Protein AF-A0A7W4E3Y1-F1 (afdb_monomer_lite)

pLDDT: mean 78.69, std 15.59, range [36.66, 94.44]

Foldseek 3Di:
DDDDDLLRVLLVLLVPALAAQLLNVLVNVVSVVDDPLLSVLCSVLVVLVSLVSVVLLVVQQVVLVVQLVDDFDAAFDDDDQPSNQHGDPDDDDPVRRVSSRRSCRRSVVVSVVSSVVSSVVCVVCSVVSSVPDPVNSQVSCCVRPVDGDPDDPVVVVVVVPPDD

Structure (mmCIF, N/CA/C/O backbone):
data_AF-A0A7W4E3Y1-F1
#
_entry.id   AF-A0A7W4E3Y1-F1
#
loop_
_atom_site.group_PDB
_atom_site.id
_atom_site.type_symbol
_atom_site.label_atom_id
_atom_site.label_alt_id
_atom_site.label_comp_id
_atom_site.label_asym_id
_atom_site.label_entity_id
_atom_site.label_seq_id
_atom_site.pdbx_PDB_ins_code
_atom_site.Cartn_x
_atom_site.Cartn_y
_atom_site.Cartn_z
_atom_site.occupancy
_atom_site.B_iso_or_equiv
_atom_site.auth_seq_id
_atom_site.auth_comp_id
_atom_site.auth_asym_id
_atom_site.auth_atom_id
_atom_site.pdbx_PDB_model_num
ATOM 1 N N . MET A 1 1 ? 29.487 -7.860 2.833 1.00 48.69 1 MET A N 1
ATOM 2 C CA . MET A 1 1 ? 28.129 -7.309 2.638 1.00 48.69 1 MET A CA 1
ATOM 3 C C . MET A 1 1 ? 27.572 -7.860 1.338 1.00 48.69 1 MET A C 1
ATOM 5 O O . MET A 1 1 ? 28.138 -7.595 0.284 1.00 48.69 1 MET A O 1
ATOM 9 N N . THR A 1 2 ? 26.535 -8.688 1.411 1.00 60.12 2 THR A N 1
ATOM 10 C CA . THR A 1 2 ? 25.815 -9.214 0.245 1.00 60.12 2 THR A CA 1
ATOM 11 C C . THR A 1 2 ? 25.103 -8.057 -0.458 1.00 60.12 2 THR A C 1
ATOM 13 O O . THR A 1 2 ? 24.447 -7.250 0.195 1.00 60.12 2 THR A O 1
ATOM 16 N N . LYS A 1 3 ? 25.263 -7.924 -1.780 1.00 76.50 3 LYS A N 1
ATOM 17 C CA . LYS A 1 3 ? 24.513 -6.923 -2.550 1.00 76.50 3 LYS A CA 1
ATOM 18 C C . LYS A 1 3 ? 23.051 -7.358 -2.613 1.00 76.50 3 LYS A C 1
ATOM 20 O O . LYS A 1 3 ? 22.775 -8.418 -3.163 1.00 76.50 3 LYS A O 1
ATOM 25 N N . LEU A 1 4 ? 22.148 -6.526 -2.098 1.00 81.75 4 LEU A N 1
ATOM 26 C CA . LEU A 1 4 ? 20.709 -6.731 -2.251 1.00 81.75 4 LEU A CA 1
ATOM 27 C C . LEU A 1 4 ? 20.328 -6.739 -3.740 1.00 81.75 4 LEU A C 1
ATOM 29 O O . LEU A 1 4 ? 20.876 -5.983 -4.551 1.00 81.75 4 LEU A O 1
ATOM 33 N N . THR A 1 5 ? 19.373 -7.580 -4.106 1.00 89.62 5 THR A N 1
ATOM 34 C CA . THR A 1 5 ? 18.689 -7.563 -5.398 1.00 89.62 5 THR A CA 1
ATOM 35 C C . THR A 1 5 ? 17.803 -6.317 -5.525 1.00 89.62 5 THR A C 1
ATOM 37 O O . THR A 1 5 ? 17.523 -5.619 -4.550 1.00 8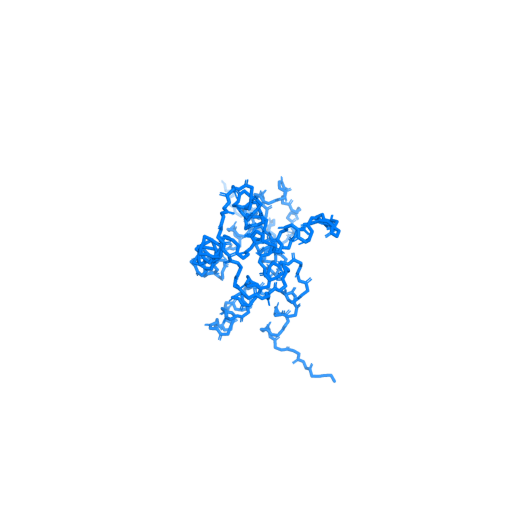9.62 5 THR A O 1
ATOM 40 N N . VAL A 1 6 ? 17.351 -6.012 -6.748 1.00 91.00 6 VAL A N 1
ATOM 41 C CA . VAL A 1 6 ? 16.405 -4.904 -6.996 1.00 91.00 6 VAL A CA 1
ATOM 42 C C . VAL A 1 6 ? 15.121 -5.101 -6.180 1.00 91.00 6 VAL A C 1
ATOM 44 O O . VAL A 1 6 ? 14.656 -4.170 -5.531 1.00 91.00 6 VAL A O 1
ATOM 47 N N . GLY A 1 7 ? 14.582 -6.325 -6.170 1.00 91.25 7 GLY A N 1
ATOM 48 C CA . GLY A 1 7 ? 13.375 -6.660 -5.414 1.00 91.25 7 GLY A CA 1
ATOM 49 C C . GLY A 1 7 ? 13.549 -6.470 -3.907 1.00 91.25 7 GLY A C 1
ATOM 50 O O . GLY A 1 7 ? 12.671 -5.897 -3.273 1.00 91.25 7 GL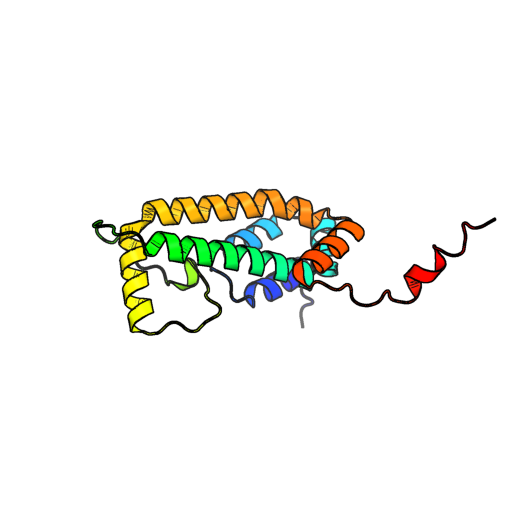Y A O 1
ATOM 51 N N . GLU A 1 8 ? 14.692 -6.872 -3.346 1.00 92.12 8 GLU A N 1
ATOM 52 C CA . GLU A 1 8 ? 14.975 -6.714 -1.912 1.00 92.12 8 GLU A CA 1
ATOM 53 C C . GLU A 1 8 ? 15.074 -5.243 -1.488 1.00 92.12 8 GLU A C 1
ATOM 55 O O . GLU A 1 8 ? 14.524 -4.881 -0.453 1.00 92.12 8 GLU A O 1
ATOM 60 N N . ARG A 1 9 ? 15.687 -4.370 -2.301 1.00 93.12 9 ARG A N 1
ATOM 61 C CA . ARG A 1 9 ? 15.739 -2.923 -2.005 1.00 93.12 9 ARG A CA 1
ATOM 62 C C . ARG A 1 9 ? 14.357 -2.267 -2.012 1.00 93.12 9 ARG A C 1
ATOM 64 O O . ARG A 1 9 ? 14.053 -1.425 -1.165 1.00 93.12 9 ARG A O 1
ATOM 71 N N . ILE A 1 10 ? 13.512 -2.651 -2.971 1.00 94.38 10 ILE A N 1
ATOM 72 C CA . ILE A 1 10 ? 12.125 -2.172 -3.036 1.00 94.38 10 ILE A CA 1
ATOM 73 C C . ILE A 1 10 ? 11.348 -2.690 -1.820 1.00 94.38 10 ILE A C 1
ATOM 75 O O . ILE A 1 10 ? 10.657 -1.916 -1.160 1.00 94.38 10 ILE A O 1
ATOM 79 N N . ALA A 1 11 ? 11.491 -3.978 -1.494 1.00 94.31 11 ALA A N 1
ATOM 80 C CA . ALA A 1 11 ? 10.822 -4.601 -0.359 1.00 94.31 11 ALA A CA 1
ATOM 81 C C . ALA A 1 11 ? 11.213 -3.950 0.975 1.00 94.31 11 ALA A C 1
ATOM 83 O O . ALA A 1 11 ? 10.335 -3.682 1.791 1.00 94.31 11 ALA A O 1
ATOM 84 N N . GLU A 1 12 ? 12.494 -3.632 1.182 1.00 94.12 12 GLU A N 1
ATOM 85 C CA . GLU A 1 12 ? 12.977 -2.904 2.363 1.00 94.12 12 GLU A CA 1
ATOM 86 C C . GLU A 1 12 ? 12.300 -1.533 2.486 1.00 94.12 12 GLU A C 1
ATOM 88 O O . GLU A 1 12 ? 11.788 -1.170 3.545 1.00 94.12 12 GLU A O 1
ATOM 93 N N . SER A 1 13 ? 12.204 -0.801 1.376 1.00 94.00 13 SER A N 1
ATOM 94 C CA . SER A 1 13 ? 11.559 0.515 1.353 1.00 94.00 13 SER A CA 1
ATOM 95 C C . SER A 1 13 ? 10.068 0.435 1.686 1.00 94.00 13 SER A C 1
ATOM 97 O O . SER A 1 13 ? 9.579 1.253 2.457 1.00 94.00 13 SER A O 1
ATOM 99 N N . ILE A 1 14 ? 9.361 -0.579 1.175 1.00 94.25 14 ILE A N 1
ATOM 100 C CA . ILE A 1 14 ? 7.946 -0.841 1.496 1.00 94.25 14 ILE A CA 1
ATOM 101 C C . ILE A 1 14 ? 7.773 -1.283 2.953 1.00 94.25 14 ILE A C 1
ATOM 103 O O . ILE A 1 14 ? 6.798 -0.907 3.602 1.00 94.25 14 ILE A O 1
ATOM 107 N N . SER A 1 15 ? 8.719 -2.064 3.476 1.00 92.06 15 SER A N 1
ATOM 108 C CA . SER A 1 15 ? 8.707 -2.556 4.861 1.00 92.06 15 SER A CA 1
ATOM 109 C C . SER A 1 15 ? 8.791 -1.410 5.872 1.00 92.06 15 SER A C 1
ATOM 111 O O . SER A 1 15 ? 8.203 -1.482 6.948 1.00 92.06 15 SER A O 1
ATOM 113 N N . ASN A 1 16 ? 9.464 -0.325 5.485 1.00 92.31 16 ASN A N 1
ATOM 114 C CA . ASN A 1 16 ? 9.618 0.887 6.284 1.00 92.31 16 ASN A CA 1
ATOM 115 C C . ASN A 1 16 ? 8.445 1.879 6.151 1.00 92.31 16 ASN A C 1
ATOM 117 O O . ASN A 1 16 ? 8.443 2.907 6.830 1.00 92.31 16 ASN A O 1
ATOM 121 N N . LEU A 1 17 ? 7.453 1.613 5.292 1.00 92.62 17 LEU A N 1
ATOM 122 C CA . LEU A 1 17 ? 6.273 2.471 5.172 1.00 92.62 17 LEU A CA 1
ATOM 123 C C . LEU A 1 17 ? 5.308 2.254 6.341 1.00 92.62 17 LEU A C 1
ATOM 125 O O . LEU A 1 17 ? 4.988 1.124 6.705 1.00 92.62 17 LEU A O 1
ATOM 129 N N . ASN A 1 18 ? 4.763 3.350 6.870 1.00 91.25 18 ASN A N 1
ATOM 130 C CA . ASN A 1 18 ? 3.674 3.312 7.845 1.00 91.25 18 ASN A CA 1
ATOM 131 C C . ASN A 1 18 ? 2.321 3.113 7.136 1.00 91.25 18 ASN A C 1
ATOM 133 O O . ASN A 1 18 ? 1.528 4.046 7.019 1.00 91.25 18 ASN A O 1
ATOM 137 N N . ILE A 1 19 ? 2.088 1.906 6.617 1.00 93.56 19 ILE A N 1
ATOM 138 C CA . ILE A 1 19 ? 0.843 1.504 5.943 1.00 93.56 19 ILE A CA 1
ATOM 139 C C . ILE A 1 19 ? 0.225 0.275 6.617 1.00 93.56 19 ILE A C 1
ATOM 141 O O . ILE A 1 19 ? 0.896 -0.438 7.360 1.00 93.56 19 ILE A O 1
ATOM 145 N N . ALA A 1 20 ? -1.061 0.021 6.361 1.00 92.62 20 ALA A N 1
ATOM 146 C CA . ALA A 1 20 ? -1.758 -1.151 6.885 1.00 92.62 20 ALA A CA 1
ATOM 147 C C . ALA A 1 20 ? -1.028 -2.458 6.523 1.00 92.62 20 ALA A C 1
ATOM 149 O O . ALA A 1 20 ? -0.662 -2.671 5.364 1.00 92.62 20 ALA A O 1
ATOM 150 N N . GLY A 1 21 ? -0.875 -3.357 7.499 1.00 91.19 21 GLY A N 1
ATOM 151 C CA . GLY A 1 21 ? -0.131 -4.609 7.322 1.00 91.19 21 GLY A CA 1
ATOM 152 C C . GLY A 1 21 ? -0.630 -5.457 6.149 1.00 91.19 21 GLY A C 1
ATOM 153 O O . GLY A 1 21 ? 0.177 -5.957 5.372 1.00 91.19 21 GLY A O 1
ATOM 154 N N . TYR A 1 22 ? -1.948 -5.545 5.934 1.00 90.94 22 TYR A N 1
ATOM 155 C CA . TYR A 1 22 ? -2.484 -6.303 4.797 1.00 90.94 22 TYR A CA 1
ATOM 156 C C . TYR A 1 22 ? -2.079 -5.713 3.436 1.00 90.94 22 TYR A C 1
ATOM 158 O O . TYR A 1 22 ? -1.942 -6.456 2.465 1.00 90.94 22 TYR A O 1
ATOM 166 N N . LEU A 1 23 ? -1.938 -4.385 3.347 1.00 93.31 23 LEU A N 1
ATOM 167 C CA . LEU A 1 23 ? -1.563 -3.688 2.117 1.00 93.31 23 LEU A CA 1
ATOM 168 C C . LEU A 1 23 ? -0.072 -3.884 1.843 1.00 93.31 23 LEU A C 1
ATOM 170 O O . LEU A 1 23 ? 0.329 -4.095 0.698 1.00 93.31 23 LEU A O 1
ATOM 174 N N . GLN A 1 24 ? 0.738 -3.871 2.903 1.00 94.44 24 GLN A N 1
ATOM 175 C CA . GLN A 1 24 ? 2.155 -4.200 2.838 1.00 94.44 24 GLN A CA 1
ATOM 176 C C . GLN A 1 24 ? 2.366 -5.644 2.361 1.00 94.44 24 GLN A C 1
ATOM 178 O O . GLN A 1 24 ? 3.095 -5.861 1.395 1.00 94.44 24 GLN A O 1
ATOM 183 N N . GLU A 1 25 ? 1.679 -6.613 2.975 1.00 93.06 25 GLU A N 1
ATOM 184 C CA . GLU A 1 25 ? 1.712 -8.027 2.577 1.00 93.06 25 GLU A CA 1
ATOM 185 C C . GLU A 1 25 ? 1.360 -8.212 1.098 1.00 93.06 25 GLU A C 1
ATOM 187 O O . GLU A 1 25 ? 2.105 -8.866 0.366 1.00 93.06 25 GLU A O 1
ATOM 192 N N . GLU A 1 26 ? 0.259 -7.605 0.645 1.00 93.88 26 GLU A N 1
ATOM 193 C CA . GLU A 1 26 ? -0.198 -7.715 -0.742 1.00 93.88 26 GLU A CA 1
ATOM 194 C C . GLU A 1 26 ? 0.804 -7.086 -1.718 1.00 93.88 26 GLU A C 1
ATOM 196 O O . GLU A 1 26 ? 1.140 -7.670 -2.747 1.00 93.88 26 GLU A O 1
ATOM 201 N N . THR A 1 27 ? 1.356 -5.918 -1.377 1.00 93.88 27 THR A N 1
ATOM 202 C CA . THR A 1 27 ? 2.358 -5.249 -2.215 1.00 93.88 27 THR A CA 1
ATOM 203 C C . THR A 1 27 ? 3.612 -6.111 -2.357 1.00 93.88 27 THR A C 1
ATOM 205 O O . THR A 1 27 ? 4.102 -6.322 -3.467 1.00 93.88 27 THR A O 1
ATOM 208 N N . LEU A 1 28 ? 4.119 -6.656 -1.247 1.00 94.19 28 LEU A N 1
ATOM 209 C CA . LEU A 1 28 ? 5.286 -7.539 -1.249 1.00 94.19 28 LEU A CA 1
ATOM 210 C C . LEU A 1 28 ? 5.014 -8.851 -1.997 1.00 94.19 28 LEU A C 1
ATOM 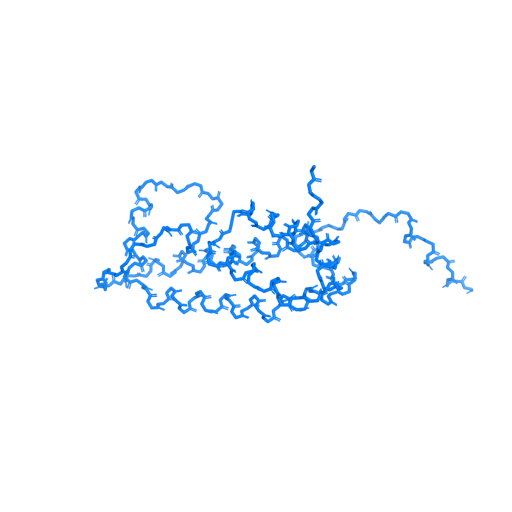212 O O . LEU A 1 28 ? 5.911 -9.374 -2.660 1.00 94.19 28 LEU A O 1
ATOM 216 N N . ALA A 1 29 ? 3.790 -9.379 -1.921 1.00 92.56 29 ALA A N 1
ATOM 217 C CA . ALA A 1 29 ? 3.376 -10.539 -2.699 1.00 92.56 29 ALA A CA 1
ATOM 218 C C . ALA A 1 29 ? 3.395 -10.237 -4.206 1.00 92.56 29 ALA A C 1
ATOM 220 O O . ALA A 1 29 ? 3.979 -11.013 -4.962 1.00 92.56 29 ALA A O 1
ATOM 221 N N . CYS A 1 30 ? 2.861 -9.089 -4.636 1.00 90.50 30 CYS A N 1
ATOM 222 C CA . CYS A 1 30 ? 2.881 -8.653 -6.036 1.00 90.50 30 CYS A CA 1
ATOM 223 C C . CYS A 1 30 ? 4.303 -8.565 -6.610 1.00 90.50 30 CYS A C 1
ATOM 225 O O . CYS A 1 30 ? 4.545 -9.035 -7.723 1.00 90.50 30 CYS A O 1
ATOM 227 N N . LEU A 1 31 ? 5.268 -8.034 -5.845 1.00 90.81 31 LEU A N 1
ATOM 228 C CA . LEU A 1 31 ? 6.657 -7.899 -6.306 1.00 90.81 31 LEU A CA 1
ATOM 229 C C . LEU A 1 31 ? 7.288 -9.229 -6.736 1.00 90.81 31 LEU A C 1
ATOM 231 O O . LEU A 1 31 ? 8.113 -9.238 -7.650 1.00 90.81 31 LEU A O 1
ATOM 235 N N . LYS A 1 32 ? 6.893 -10.349 -6.116 1.00 90.44 32 LYS A N 1
ATOM 236 C CA . LYS A 1 32 ? 7.414 -11.687 -6.448 1.00 90.44 32 LYS A CA 1
ATOM 237 C C . LYS A 1 32 ? 7.051 -12.129 -7.867 1.00 90.44 32 LYS A C 1
ATOM 239 O O . LYS A 1 32 ? 7.752 -12.959 -8.436 1.00 90.44 32 LYS A O 1
ATOM 244 N N . TYR A 1 33 ? 5.983 -11.572 -8.434 1.00 89.19 33 TYR A N 1
ATOM 245 C CA . TYR A 1 33 ? 5.490 -11.912 -9.769 1.00 89.19 33 TYR A CA 1
ATOM 246 C C . TYR A 1 33 ? 5.958 -10.934 -10.852 1.00 89.19 33 TYR A C 1
ATOM 248 O O . TYR A 1 33 ? 5.666 -11.124 -12.034 1.00 89.19 33 TYR A O 1
ATOM 256 N N . PHE A 1 34 ? 6.687 -9.879 -10.486 1.00 89.69 34 PHE A N 1
ATOM 257 C CA . PHE A 1 34 ? 7.169 -8.901 -11.450 1.00 89.69 34 PHE A CA 1
ATOM 258 C C . PHE A 1 34 ? 8.466 -9.330 -12.121 1.00 89.69 34 PHE A C 1
ATOM 260 O O . PHE A 1 34 ? 9.407 -9.830 -11.509 1.00 89.69 34 PHE A O 1
ATOM 267 N N . THR A 1 35 ? 8.526 -9.068 -13.423 1.00 91.94 35 THR A N 1
ATOM 268 C CA . THR A 1 35 ? 9.736 -9.249 -14.214 1.00 91.94 35 THR A CA 1
ATOM 269 C C . THR A 1 35 ? 10.783 -8.203 -13.829 1.00 91.94 35 THR A C 1
ATOM 271 O O . THR A 1 35 ? 10.463 -7.102 -13.371 1.00 91.94 35 THR A O 1
ATOM 274 N N . LEU A 1 36 ? 12.060 -8.508 -14.069 1.00 91.00 36 LEU A N 1
ATOM 275 C CA . LEU A 1 36 ? 13.158 -7.587 -13.767 1.00 91.00 36 LEU A CA 1
ATOM 276 C C . LEU A 1 36 ? 12.985 -6.176 -14.380 1.00 91.00 36 LEU A C 1
ATOM 278 O O . LEU A 1 36 ? 13.292 -5.208 -13.684 1.00 91.00 36 LEU A O 1
ATOM 282 N N . PRO A 1 37 ? 12.490 -5.996 -15.625 1.00 90.12 37 PRO A N 1
ATOM 283 C CA . PRO A 1 37 ? 12.205 -4.665 -16.165 1.00 90.12 37 PRO A CA 1
ATOM 284 C C . PRO A 1 37 ? 11.181 -3.871 -15.343 1.00 90.12 37 PRO A C 1
ATOM 286 O O . PRO A 1 37 ? 11.418 -2.696 -15.068 1.00 90.12 37 PRO A O 1
ATOM 289 N N . LYS A 1 38 ? 10.089 -4.512 -14.898 1.00 91.12 38 LYS A N 1
ATOM 290 C CA . LYS A 1 38 ? 9.071 -3.876 -14.045 1.00 91.12 38 LYS A CA 1
ATOM 291 C C . LYS A 1 38 ? 9.667 -3.461 -12.703 1.00 91.12 38 LYS A C 1
ATOM 293 O O . LYS A 1 38 ? 9.522 -2.312 -12.298 1.00 91.12 38 LYS A O 1
ATOM 298 N N . LEU A 1 39 ? 10.433 -4.355 -12.072 1.00 92.31 39 LEU A N 1
ATOM 299 C CA . LEU A 1 39 ? 11.136 -4.059 -10.821 1.00 92.31 39 LEU A CA 1
ATOM 300 C C . LEU A 1 39 ? 12.115 -2.886 -10.976 1.00 92.31 39 LEU A C 1
ATOM 302 O O . LEU A 1 39 ? 12.132 -1.991 -10.140 1.00 92.31 39 LEU A O 1
ATOM 306 N N . LYS A 1 40 ? 12.885 -2.824 -12.069 1.00 90.81 40 LYS A N 1
ATOM 307 C CA . LYS A 1 40 ? 13.780 -1.685 -12.341 1.00 90.81 40 LYS A CA 1
ATOM 308 C C . LYS A 1 40 ? 13.023 -0.373 -12.549 1.00 90.81 40 LYS A C 1
ATOM 310 O O . LYS A 1 40 ? 13.533 0.681 -12.172 1.00 90.81 40 LYS A O 1
ATOM 315 N N . ASN A 1 41 ? 11.833 -0.411 -13.151 1.00 88.50 41 ASN A N 1
ATOM 316 C CA . ASN A 1 41 ? 11.021 0.794 -13.306 1.00 88.50 41 ASN A CA 1
ATOM 317 C C . ASN A 1 41 ? 10.460 1.275 -11.960 1.00 88.50 41 ASN A C 1
ATOM 319 O O . ASN A 1 41 ? 10.488 2.476 -11.695 1.00 88.50 41 ASN A O 1
ATOM 323 N N . ILE A 1 42 ? 10.027 0.353 -11.092 1.00 91.25 42 ILE A N 1
ATOM 324 C CA . ILE A 1 42 ? 9.644 0.683 -9.712 1.00 91.25 42 ILE A CA 1
ATOM 325 C C . ILE A 1 42 ? 10.834 1.291 -8.975 1.00 91.25 42 ILE A C 1
ATOM 327 O O . ILE A 1 42 ? 10.704 2.375 -8.427 1.00 91.25 42 ILE A O 1
ATOM 331 N N . GLU A 1 43 ? 12.003 0.650 -9.005 1.00 92.44 43 GLU A N 1
ATOM 332 C CA . GLU A 1 43 ? 13.206 1.150 -8.331 1.00 92.44 43 GLU A CA 1
ATOM 333 C C . GLU A 1 43 ? 13.580 2.568 -8.785 1.00 92.44 43 GLU A C 1
ATOM 335 O O . GLU A 1 43 ? 13.881 3.432 -7.963 1.00 92.44 43 GLU A O 1
ATOM 340 N N . LYS A 1 44 ? 13.502 2.845 -10.091 1.00 90.50 44 LYS A N 1
ATOM 341 C CA . LYS A 1 44 ? 13.760 4.181 -10.642 1.00 90.50 44 LYS A CA 1
ATOM 342 C C . LYS A 1 44 ? 12.764 5.235 -10.141 1.00 90.50 44 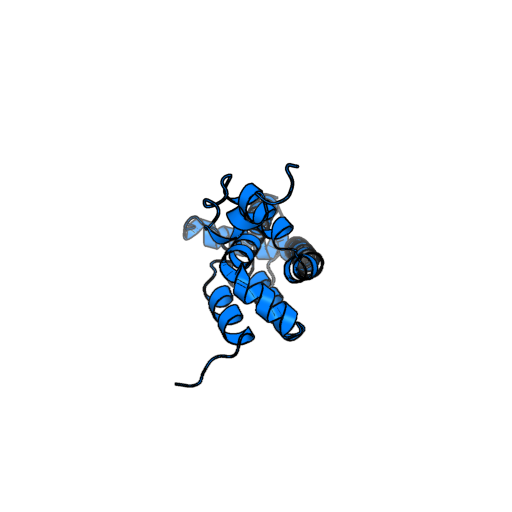LYS A C 1
ATOM 344 O O . LYS A 1 44 ? 13.120 6.407 -10.048 1.00 90.50 44 LYS A O 1
ATOM 349 N N . ASN A 1 45 ? 11.530 4.830 -9.846 1.00 89.56 45 ASN A N 1
ATOM 350 C CA . ASN A 1 45 ? 10.436 5.705 -9.425 1.00 89.56 45 ASN A CA 1
ATOM 351 C C . ASN A 1 45 ? 9.972 5.392 -7.993 1.00 89.56 45 ASN A C 1
ATOM 353 O O . ASN A 1 45 ? 8.804 5.597 -7.663 1.00 89.56 45 ASN A O 1
ATOM 357 N N . LEU A 1 46 ? 10.881 4.905 -7.144 1.00 90.69 46 LEU A N 1
ATOM 358 C CA . LEU A 1 46 ? 10.551 4.311 -5.849 1.00 90.69 46 LEU A CA 1
ATOM 359 C C . LEU A 1 46 ? 9.796 5.271 -4.929 1.00 90.69 46 LEU A C 1
ATOM 361 O O . LEU A 1 46 ? 8.800 4.883 -4.335 1.00 90.69 46 LEU A O 1
ATOM 365 N N . THR A 1 47 ? 10.213 6.537 -4.867 1.00 89.62 47 THR A N 1
ATOM 366 C CA . THR A 1 47 ? 9.516 7.574 -4.092 1.00 89.62 47 THR A CA 1
ATOM 367 C C . THR A 1 47 ? 8.054 7.705 -4.515 1.00 89.62 47 THR A C 1
ATOM 369 O O . THR A 1 47 ? 7.164 7.645 -3.677 1.00 89.62 47 THR A O 1
ATOM 372 N N . CYS A 1 48 ? 7.802 7.791 -5.823 1.00 87.69 48 CYS A N 1
ATOM 373 C CA . CYS A 1 48 ? 6.455 7.904 -6.380 1.00 87.69 48 CYS A CA 1
ATOM 374 C C . CYS A 1 48 ? 5.626 6.638 -6.113 1.00 87.69 48 CYS A C 1
ATOM 376 O O . CYS A 1 48 ? 4.429 6.723 -5.852 1.00 87.69 48 CYS A O 1
ATOM 378 N N . PHE A 1 49 ? 6.263 5.464 -6.140 1.00 91.12 49 PHE A N 1
ATOM 379 C CA . PHE A 1 49 ? 5.600 4.208 -5.806 1.00 91.12 49 PHE A CA 1
ATOM 380 C C . PHE A 1 49 ? 5.189 4.166 -4.329 1.00 91.12 49 PHE A C 1
ATOM 382 O O . PHE A 1 49 ? 4.049 3.837 -4.013 1.00 91.12 49 PHE A O 1
ATOM 389 N N . CYS A 1 50 ? 6.089 4.561 -3.427 1.00 92.06 50 CYS A N 1
ATOM 390 C CA . CYS A 1 50 ? 5.806 4.667 -2.000 1.00 92.06 50 CYS A CA 1
ATOM 391 C C . CYS A 1 50 ? 4.683 5.673 -1.708 1.00 92.06 50 CYS A C 1
ATOM 393 O O . CYS A 1 50 ? 3.791 5.369 -0.922 1.00 92.06 50 CYS A O 1
ATOM 395 N N . GLU A 1 51 ? 4.683 6.837 -2.360 1.00 89.50 51 GLU A N 1
ATOM 396 C CA . GLU A 1 51 ? 3.618 7.844 -2.234 1.00 89.50 51 GLU A CA 1
ATOM 397 C C . GLU A 1 51 ? 2.259 7.307 -2.678 1.00 89.50 51 GLU A C 1
ATOM 399 O O . GLU A 1 51 ? 1.255 7.515 -1.999 1.00 89.50 51 GLU A O 1
ATOM 404 N N . TYR A 1 52 ? 2.229 6.556 -3.777 1.00 89.56 52 TYR A N 1
ATOM 405 C CA . TYR A 1 52 ? 1.022 5.882 -4.236 1.00 89.56 52 TYR A CA 1
ATOM 406 C C . TYR A 1 52 ? 0.502 4.856 -3.207 1.00 89.56 52 TYR A C 1
ATOM 408 O O . TYR A 1 52 ? -0.698 4.815 -2.928 1.00 89.56 52 TYR A O 1
ATOM 416 N N . LEU A 1 53 ? 1.381 4.070 -2.575 1.00 92.31 53 LEU A N 1
ATOM 417 C CA . LEU A 1 53 ? 0.978 3.136 -1.512 1.00 92.31 53 LEU A CA 1
ATOM 418 C C . LEU A 1 53 ? 0.458 3.864 -0.263 1.00 92.31 53 LEU A C 1
ATOM 420 O O . LEU A 1 53 ? -0.519 3.425 0.346 1.00 92.31 53 LEU A O 1
ATOM 424 N N . VAL A 1 54 ? 1.077 4.988 0.106 1.00 91.81 54 VAL A N 1
ATOM 425 C CA . VAL A 1 54 ? 0.610 5.843 1.208 1.00 91.81 54 VAL A CA 1
ATOM 426 C C . VAL A 1 54 ? -0.765 6.432 0.890 1.00 91.81 54 VAL A C 1
ATOM 428 O O . VAL A 1 54 ? -1.649 6.400 1.745 1.00 91.81 54 VAL A O 1
ATOM 431 N N . PHE A 1 55 ? -0.992 6.875 -0.349 1.00 89.38 55 PHE A N 1
ATOM 432 C CA . PHE A 1 55 ? -2.300 7.337 -0.812 1.00 89.38 55 PHE A CA 1
ATOM 433 C C . PHE A 1 55 ? -3.373 6.249 -0.680 1.00 89.38 55 PHE A C 1
ATOM 435 O O . PHE A 1 55 ? -4.440 6.499 -0.114 1.00 89.38 55 PHE A O 1
ATOM 442 N N . LEU A 1 56 ? -3.088 5.019 -1.125 1.00 91.00 56 LEU A N 1
ATOM 443 C CA . LEU A 1 56 ? -4.005 3.893 -0.931 1.00 91.00 56 LEU A CA 1
ATOM 444 C C . LEU A 1 56 ? -4.284 3.634 0.555 1.00 91.00 56 LEU A C 1
ATOM 446 O O . LEU A 1 56 ? -5.433 3.408 0.937 1.00 91.00 56 LEU A O 1
ATOM 450 N N . ASN A 1 57 ? -3.258 3.695 1.406 1.00 92.62 57 ASN A N 1
ATOM 451 C CA . ASN A 1 57 ? -3.429 3.538 2.848 1.00 92.62 57 ASN A CA 1
ATOM 452 C C . ASN A 1 57 ? -4.307 4.640 3.456 1.00 92.62 57 ASN A C 1
ATOM 454 O O . ASN A 1 57 ? -5.112 4.351 4.344 1.00 92.62 57 ASN A O 1
ATOM 458 N N . GLN A 1 58 ? -4.185 5.881 2.985 1.00 90.12 58 GLN A N 1
ATOM 459 C CA . GLN A 1 58 ? -5.023 6.984 3.438 1.00 90.12 58 GLN A CA 1
ATOM 460 C C . GLN A 1 58 ? -6.493 6.737 3.079 1.00 90.12 58 GLN A C 1
ATOM 462 O O . GLN A 1 58 ? -7.349 6.787 3.961 1.00 90.12 58 GLN A O 1
ATOM 467 N N . GLN A 1 59 ? -6.777 6.354 1.830 1.00 88.50 59 GLN A N 1
ATOM 468 C CA . GLN A 1 59 ? -8.132 5.995 1.393 1.00 88.50 59 GLN A CA 1
ATOM 469 C C . GLN A 1 59 ? -8.700 4.820 2.204 1.00 88.50 59 GLN A C 1
ATOM 471 O O . GLN A 1 59 ? -9.843 4.862 2.665 1.00 88.50 59 GLN A O 1
ATOM 476 N N . ASN A 1 60 ? -7.889 3.785 2.446 1.00 89.81 60 ASN A N 1
ATOM 477 C CA . ASN A 1 60 ? -8.260 2.677 3.324 1.00 89.81 60 ASN A CA 1
ATOM 478 C C . ASN A 1 60 ? -8.584 3.160 4.743 1.00 89.81 60 ASN A C 1
ATOM 480 O O . ASN A 1 60 ? -9.605 2.773 5.301 1.00 89.81 60 ASN A O 1
ATOM 484 N N . THR A 1 61 ? -7.734 4.007 5.320 1.00 87.31 61 THR A N 1
ATOM 485 C CA . THR A 1 61 ? -7.895 4.515 6.686 1.00 87.31 61 THR A CA 1
ATOM 486 C C . THR A 1 61 ? -9.167 5.346 6.821 1.00 87.31 61 THR A C 1
ATOM 488 O O . THR A 1 61 ? -9.924 5.153 7.768 1.00 87.31 61 THR A O 1
ATOM 491 N N . GLU A 1 62 ? -9.461 6.221 5.862 1.00 89.12 62 GLU A N 1
ATOM 492 C CA . GLU A 1 62 ? -10.697 7.009 5.852 1.00 89.12 62 GLU A CA 1
ATOM 493 C C . GLU A 1 62 ? -11.941 6.118 5.758 1.00 89.12 62 GLU A C 1
ATOM 495 O O . GLU A 1 62 ? -12.907 6.311 6.499 1.00 89.12 62 GLU A O 1
ATOM 500 N N . ASN A 1 63 ? -11.916 5.105 4.890 1.00 87.38 63 ASN A N 1
ATOM 501 C CA . ASN A 1 63 ? -13.021 4.158 4.752 1.00 87.38 63 ASN A CA 1
ATOM 502 C C . ASN A 1 63 ? -13.175 3.256 5.981 1.00 87.38 63 ASN A C 1
ATOM 504 O O . ASN A 1 63 ? -14.299 2.966 6.389 1.00 87.38 63 ASN A O 1
ATOM 508 N N . PHE A 1 64 ? -12.066 2.862 6.607 1.00 87.62 64 PHE A N 1
ATOM 509 C CA . PHE A 1 64 ? -12.058 2.126 7.866 1.00 87.62 64 PHE A CA 1
ATOM 510 C C . PHE A 1 64 ? -12.725 2.938 8.977 1.00 87.62 64 PHE A C 1
ATOM 512 O O . PHE A 1 64 ? -13.630 2.435 9.638 1.00 87.62 64 PHE A O 1
ATOM 519 N N . LEU A 1 65 ? -12.332 4.205 9.147 1.00 85.88 65 LEU A N 1
ATOM 520 C CA . LEU A 1 65 ? -12.906 5.093 10.160 1.00 85.88 65 LEU A CA 1
ATOM 521 C C . LEU A 1 65 ? -14.415 5.303 9.945 1.00 85.88 65 LEU A C 1
ATOM 523 O O . LEU A 1 65 ? -15.188 5.181 10.892 1.00 85.88 65 LEU A O 1
ATOM 527 N N . LYS A 1 66 ? -14.855 5.494 8.696 1.00 86.31 66 LYS A N 1
ATOM 528 C CA . LYS A 1 66 ? -16.288 5.569 8.352 1.00 86.31 66 LYS A CA 1
ATOM 529 C C . LYS A 1 66 ? -17.035 4.264 8.633 1.00 86.31 66 LYS A C 1
ATOM 531 O O . LYS A 1 66 ? -18.203 4.287 9.014 1.00 86.31 66 LYS A O 1
ATOM 536 N N . LEU A 1 67 ? -16.392 3.117 8.408 1.00 82.38 67 LEU A N 1
ATOM 537 C CA . LEU A 1 67 ? -17.005 1.811 8.635 1.00 82.38 67 LEU A CA 1
ATOM 538 C C . LEU A 1 67 ? -17.241 1.569 10.126 1.00 82.38 67 LEU A C 1
ATOM 540 O O . LEU A 1 67 ? -18.328 1.156 10.516 1.00 82.38 67 LEU A O 1
ATOM 544 N N . ILE A 1 68 ? -16.240 1.854 10.957 1.00 78.69 68 ILE A N 1
ATOM 545 C CA . ILE A 1 68 ? -16.324 1.634 12.403 1.00 78.69 68 ILE A CA 1
ATOM 546 C C . ILE A 1 68 ? -17.205 2.680 13.103 1.00 78.69 68 ILE A C 1
ATOM 548 O O . ILE A 1 68 ? -17.640 2.456 14.225 1.00 78.69 68 ILE A O 1
ATOM 552 N N . GLU A 1 69 ? -17.494 3.828 12.491 1.00 77.81 69 GLU A N 1
ATOM 553 C CA . GLU A 1 69 ? -18.495 4.777 13.005 1.00 77.81 69 GLU A CA 1
ATOM 554 C C . GLU A 1 69 ? -19.926 4.218 12.977 1.00 77.81 69 GLU A C 1
ATOM 556 O O . GLU A 1 69 ? -20.785 4.725 13.695 1.00 77.81 69 GLU A O 1
ATOM 561 N N . ARG A 1 70 ? -20.184 3.146 12.218 1.00 68.50 70 ARG A N 1
ATOM 562 C CA . ARG A 1 70 ? -21.492 2.485 12.171 1.00 68.50 70 ARG A CA 1
ATOM 563 C C . ARG A 1 70 ? -21.708 1.607 13.402 1.00 68.50 70 ARG A C 1
ATOM 565 O O . ARG A 1 70 ? -20.854 0.790 13.746 1.00 68.50 70 ARG A O 1
ATOM 572 N N . ASP A 1 71 ? -22.878 1.732 14.023 1.00 58.03 71 ASP A N 1
ATOM 573 C CA . ASP A 1 71 ? -23.294 0.841 15.106 1.00 58.03 71 ASP A CA 1
ATOM 574 C C . ASP A 1 71 ? -23.488 -0.589 14.579 1.00 58.03 71 ASP A C 1
ATOM 576 O O . ASP A 1 71 ? -24.304 -0.840 13.691 1.00 58.03 71 ASP A O 1
ATOM 580 N N . SER A 1 72 ? -22.760 -1.546 15.155 1.00 60.00 72 SER A N 1
ATOM 581 C CA . SER A 1 72 ? -22.974 -2.982 14.948 1.00 60.00 72 SER A CA 1
ATOM 582 C C . SER A 1 72 ? -22.990 -3.716 16.277 1.00 60.00 72 SER A C 1
ATOM 584 O O . SER A 1 72 ? -22.165 -3.458 17.142 1.00 60.00 72 SER A O 1
ATOM 586 N N . LYS A 1 73 ? -23.911 -4.669 16.427 1.00 57.25 73 LYS A N 1
ATOM 587 C CA . LYS A 1 73 ? -24.087 -5.470 17.652 1.00 57.25 73 LYS A CA 1
ATOM 588 C C . LYS A 1 73 ? -23.570 -6.908 17.507 1.00 57.25 73 LYS A C 1
ATOM 590 O O . LYS A 1 73 ? -24.155 -7.822 18.082 1.00 57.25 73 LYS A O 1
ATOM 595 N N . LEU A 1 74 ? -22.543 -7.142 16.690 1.00 54.69 74 LEU A N 1
ATOM 596 C CA . LEU A 1 74 ? -22.084 -8.503 16.391 1.00 54.69 74 LEU A CA 1
ATOM 597 C C . LEU A 1 74 ? -20.916 -8.927 17.294 1.00 54.69 74 LEU A C 1
ATOM 599 O O . LEU A 1 74 ? -20.009 -8.138 17.528 1.00 54.69 74 LEU A O 1
ATOM 603 N N . PRO A 1 75 ? -20.905 -10.164 17.810 1.00 45.91 75 PRO A N 1
ATOM 604 C CA . PRO A 1 75 ? -19.854 -10.619 18.706 1.00 45.91 75 PRO A CA 1
ATOM 605 C C . PRO A 1 75 ? -18.517 -10.830 17.980 1.00 45.91 75 PRO A C 1
ATOM 607 O O . PRO A 1 75 ? -18.448 -11.272 16.835 1.00 45.91 75 PRO A O 1
ATOM 610 N N . TYR A 1 76 ? -17.448 -10.518 18.707 1.00 49.47 76 TYR A N 1
ATOM 611 C CA . TYR A 1 76 ? -16.053 -10.524 18.278 1.00 49.47 76 TYR A CA 1
ATOM 612 C C . TYR A 1 76 ? -15.544 -11.904 17.833 1.00 49.47 76 TYR A C 1
ATOM 614 O O . TYR A 1 76 ? -15.728 -12.895 18.540 1.00 49.47 76 TYR A O 1
ATOM 622 N N . SER A 1 77 ? -14.785 -11.954 16.732 1.00 49.09 77 SER A N 1
ATOM 623 C CA . SER A 1 77 ? -13.938 -13.107 16.414 1.00 49.09 77 SER A CA 1
ATOM 624 C C . SER A 1 77 ? -12.529 -12.664 15.983 1.00 49.09 77 SER A C 1
ATOM 626 O O . SER A 1 77 ? -12.353 -11.953 15.001 1.00 49.09 77 SER A O 1
ATOM 628 N N . HIS A 1 78 ? -11.538 -13.137 16.743 1.00 50.50 78 HIS A N 1
ATOM 629 C CA . HIS A 1 78 ? -10.081 -13.088 16.535 1.00 50.50 78 HIS A CA 1
ATOM 630 C C . HIS A 1 78 ? -9.307 -11.769 16.791 1.00 50.50 78 HIS A C 1
ATOM 632 O O . HIS A 1 78 ? -9.592 -10.732 16.190 1.00 50.50 78 HIS A O 1
ATOM 638 N N . PRO A 1 79 ? -8.222 -11.823 17.598 1.00 53.59 79 PRO A N 1
ATOM 639 C CA . PRO A 1 79 ? -7.299 -10.711 17.789 1.00 53.59 79 PRO A CA 1
ATOM 640 C C . PRO A 1 79 ? -6.285 -10.653 16.656 1.00 53.59 79 PRO A C 1
ATOM 642 O O . PRO A 1 79 ? -5.312 -11.401 16.626 1.00 53.59 79 PRO A O 1
ATOM 645 N N . ARG A 1 80 ? -6.492 -9.719 15.730 1.00 61.69 80 ARG A N 1
ATOM 646 C CA . ARG A 1 80 ? -5.397 -9.158 14.931 1.00 61.69 80 ARG A CA 1
ATOM 647 C C . ARG A 1 80 ? -5.052 -7.776 15.474 1.00 61.69 80 ARG A C 1
ATOM 649 O O . ARG A 1 80 ? -5.928 -7.072 15.979 1.00 61.69 80 ARG A O 1
ATOM 656 N N . ASP A 1 81 ? -3.781 -7.396 15.383 1.00 73.69 81 ASP A N 1
ATOM 657 C CA . ASP A 1 81 ? -3.350 -6.045 15.744 1.00 73.69 81 ASP A CA 1
ATOM 658 C C . ASP A 1 81 ? -4.024 -5.018 14.819 1.00 73.69 81 ASP A C 1
ATOM 660 O O . ASP A 1 81 ? -4.182 -5.255 13.623 1.00 73.69 81 ASP A O 1
ATOM 664 N N . LEU A 1 82 ? -4.418 -3.864 15.359 1.00 80.50 82 LEU A N 1
ATOM 665 C CA . LEU A 1 82 ? -5.072 -2.796 14.592 1.00 80.50 82 LEU A CA 1
ATOM 666 C C . LEU A 1 82 ? -4.210 -2.298 13.434 1.00 80.50 82 LEU A C 1
ATOM 668 O O . LEU A 1 82 ? -4.754 -1.961 12.384 1.00 80.50 82 LEU A O 1
ATOM 672 N N . ALA A 1 83 ? -2.887 -2.318 13.620 1.00 84.56 83 ALA A N 1
ATOM 673 C CA . ALA A 1 83 ? -1.906 -1.971 12.595 1.00 84.56 83 ALA A CA 1
ATOM 674 C C . ALA A 1 83 ? -2.034 -2.841 11.332 1.00 84.56 83 ALA A C 1
ATOM 676 O O . ALA A 1 83 ? -1.643 -2.429 10.241 1.00 84.56 83 ALA A O 1
ATOM 677 N N . TYR A 1 84 ? -2.630 -4.032 11.451 1.00 86.19 84 TYR A N 1
ATOM 678 C CA . TYR A 1 84 ? -2.921 -4.869 10.298 1.00 86.19 84 TYR A CA 1
ATOM 679 C C . TYR A 1 84 ? -3.971 -4.244 9.376 1.00 86.19 84 TYR A C 1
ATOM 681 O O . TYR A 1 84 ? -3.851 -4.369 8.162 1.00 86.19 84 TYR A O 1
ATOM 689 N N . PHE A 1 85 ? -4.983 -3.579 9.939 1.00 84.94 85 PHE A N 1
ATOM 690 C CA . PHE A 1 85 ? -6.169 -3.108 9.215 1.00 84.94 85 PHE A CA 1
ATOM 691 C C . PHE A 1 85 ? -6.062 -1.661 8.745 1.00 84.94 85 PHE A C 1
ATOM 693 O O . PHE A 1 85 ? -6.586 -1.315 7.686 1.00 84.94 85 PHE A O 1
ATOM 700 N N . PHE A 1 86 ? -5.402 -0.808 9.523 1.00 83.81 86 PHE A N 1
ATOM 701 C CA . PHE A 1 86 ? -5.196 0.592 9.175 1.00 83.81 86 PHE A CA 1
ATOM 702 C C . PHE A 1 86 ? -3.952 1.143 9.876 1.00 83.81 86 PHE A C 1
ATOM 704 O O . PHE A 1 86 ? -3.601 0.713 10.976 1.00 83.81 86 PHE A O 1
ATOM 711 N N . ALA A 1 87 ? -3.307 2.121 9.245 1.00 86.38 87 ALA A N 1
ATOM 712 C CA . ALA A 1 87 ? -2.154 2.822 9.795 1.00 86.38 87 ALA A CA 1
ATOM 713 C C . ALA A 1 87 ? -2.435 4.332 9.753 1.00 86.38 87 ALA A C 1
ATOM 715 O O . ALA A 1 87 ? -2.241 4.960 8.709 1.00 86.38 87 ALA A O 1
ATOM 716 N N . PRO A 1 88 ? -2.955 4.919 10.848 1.00 80.00 88 PRO A N 1
ATOM 717 C CA . PRO A 1 88 ? -3.281 6.336 10.887 1.00 80.00 88 PRO A CA 1
ATOM 718 C C . PRO A 1 88 ? -2.005 7.178 11.002 1.00 80.00 88 PRO A C 1
ATOM 720 O O . PRO A 1 88 ? -1.072 6.820 11.720 1.00 80.00 88 PRO A O 1
ATOM 723 N N . GLU A 1 89 ? -1.989 8.346 10.358 1.00 77.06 89 GLU A N 1
ATOM 724 C CA . GLU A 1 89 ? -0.884 9.308 10.500 1.00 77.06 89 GLU A CA 1
ATOM 725 C C . GLU A 1 89 ? -0.817 9.902 11.912 1.00 77.06 89 GLU A C 1
ATOM 727 O O . GLU A 1 89 ? 0.256 10.172 12.454 1.00 77.06 89 GLU A O 1
ATOM 732 N N . LYS A 1 90 ? -1.984 10.104 12.534 1.00 81.69 90 LYS A N 1
ATOM 733 C CA . LYS A 1 90 ? -2.098 10.654 13.885 1.00 81.69 90 LYS A CA 1
ATOM 734 C C . LYS A 1 90 ? -2.049 9.532 14.915 1.00 81.69 90 LYS A C 1
ATOM 736 O O . LYS A 1 90 ? -2.740 8.522 14.786 1.00 81.69 90 LYS A O 1
ATOM 741 N N . LYS A 1 91 ? -1.287 9.751 15.992 1.00 81.69 91 LYS A N 1
ATOM 742 C CA . LYS A 1 91 ? -1.271 8.844 17.146 1.00 81.69 91 LYS A CA 1
ATOM 743 C C . LYS A 1 91 ? -2.683 8.692 17.714 1.00 81.69 91 LYS A C 1
ATOM 745 O O . LYS A 1 91 ? -3.334 9.678 18.051 1.00 81.69 91 LYS A O 1
ATOM 750 N N . ILE A 1 92 ? -3.119 7.446 17.857 1.00 82.88 92 ILE A N 1
ATOM 751 C CA . ILE A 1 92 ? -4.381 7.093 18.507 1.00 82.88 92 ILE A CA 1
ATOM 752 C C . ILE A 1 92 ? -4.166 6.907 20.009 1.00 82.88 92 ILE A C 1
ATOM 754 O O . ILE A 1 92 ? -3.157 6.354 20.449 1.00 82.88 92 ILE A O 1
ATOM 758 N N . SER A 1 93 ? -5.125 7.361 20.812 1.00 84.94 93 SER A N 1
ATOM 759 C CA . SER A 1 93 ? -5.110 7.134 22.259 1.00 84.94 93 SER A CA 1
ATOM 760 C C . SER A 1 93 ? -5.376 5.664 22.604 1.00 84.94 93 SER A C 1
ATOM 762 O O . SER A 1 93 ? -6.000 4.927 21.838 1.00 84.94 93 SER A O 1
ATOM 764 N N . ILE A 1 94 ? -4.982 5.241 23.809 1.00 81.25 94 ILE A N 1
ATOM 765 C CA . ILE A 1 94 ? -5.253 3.885 24.325 1.00 81.25 94 ILE A CA 1
ATOM 766 C C . ILE A 1 94 ? -6.764 3.588 24.331 1.00 81.25 94 ILE A C 1
ATOM 768 O O . ILE A 1 94 ? -7.189 2.491 23.961 1.00 81.25 94 ILE A O 1
ATOM 772 N N . LYS A 1 95 ? -7.592 4.583 24.685 1.00 81.19 95 LYS A N 1
ATOM 773 C CA . LYS A 1 95 ? -9.059 4.464 24.691 1.00 81.19 95 LYS A CA 1
ATOM 774 C C . LYS A 1 95 ? -9.613 4.229 23.281 1.00 81.19 95 LYS A C 1
ATOM 776 O O . LYS A 1 95 ? -10.445 3.342 23.099 1.00 81.19 95 LYS A O 1
ATOM 781 N N . GLN A 1 96 ? -9.124 4.974 22.288 1.00 82.81 96 GLN A N 1
ATOM 782 C CA . GLN A 1 96 ? -9.500 4.780 20.882 1.00 82.81 96 GLN A CA 1
ATOM 783 C C . GLN A 1 96 ? -9.045 3.415 20.367 1.00 82.81 96 GLN A C 1
ATOM 785 O O . GLN A 1 96 ? -9.841 2.705 19.763 1.00 82.81 96 GLN A O 1
ATOM 790 N N . LYS A 1 97 ? -7.810 3.002 20.686 1.00 81.69 97 LYS A N 1
ATOM 791 C CA . LYS A 1 97 ? -7.276 1.687 20.312 1.00 81.69 97 LYS A CA 1
ATOM 792 C C . LYS A 1 97 ? -8.190 0.555 20.801 1.00 81.69 97 LYS A C 1
ATOM 794 O O . LYS A 1 97 ? -8.553 -0.323 20.025 1.00 81.69 97 LYS A O 1
ATOM 799 N N . LYS A 1 98 ? -8.630 0.598 22.063 1.00 80.44 98 LYS A N 1
ATOM 800 C CA . LYS A 1 98 ? -9.555 -0.408 22.613 1.00 80.44 98 LYS A CA 1
ATOM 801 C C . LYS A 1 98 ? -10.912 -0.404 21.899 1.00 80.44 98 LYS A C 1
ATOM 803 O O . LYS A 1 98 ? -11.420 -1.467 21.560 1.00 80.44 98 LYS A O 1
ATOM 808 N N . SER A 1 99 ? -11.471 0.779 21.640 1.00 82.12 99 SER A N 1
ATOM 809 C CA . SER A 1 99 ? -12.747 0.915 20.925 1.00 82.12 99 SER A CA 1
ATOM 810 C C . SER A 1 99 ? -12.671 0.380 19.493 1.00 82.12 99 SER A C 1
ATOM 812 O O . SER A 1 99 ? -13.570 -0.333 19.057 1.00 82.12 99 SER A O 1
ATOM 814 N N . TYR A 1 100 ? -11.587 0.662 18.770 1.00 84.75 100 TYR A N 1
ATOM 815 C CA . TYR A 1 100 ? -11.417 0.183 17.401 1.00 84.75 100 TYR A CA 1
ATOM 816 C C . TYR A 1 100 ? -11.218 -1.331 17.334 1.00 84.75 100 TYR A C 1
ATOM 818 O O . TYR A 1 100 ? -11.796 -1.963 16.460 1.00 84.75 100 TYR A O 1
ATOM 826 N N . LEU A 1 101 ? -10.475 -1.933 18.271 1.00 80.62 101 LEU A N 1
ATOM 827 C CA . LEU A 1 101 ? -10.344 -3.396 18.351 1.00 80.62 101 LEU A CA 1
ATOM 828 C C . LEU A 1 101 ? -11.694 -4.089 18.533 1.00 80.62 101 LEU A C 1
ATOM 830 O O . LEU A 1 101 ? -11.948 -5.115 17.906 1.00 80.62 101 LEU A O 1
ATOM 834 N N . GLN A 1 102 ? -12.557 -3.523 19.376 1.00 79.69 102 GLN A N 1
ATOM 835 C CA . GLN A 1 102 ? -13.906 -4.039 19.562 1.00 79.69 102 GLN A CA 1
ATOM 836 C C . GLN A 1 102 ? -14.699 -3.954 18.249 1.00 79.69 102 GLN A C 1
ATOM 838 O O . GLN A 1 102 ? -15.196 -4.969 17.766 1.00 79.69 102 GLN A O 1
ATOM 843 N N . LYS A 1 103 ? -14.719 -2.772 17.623 1.00 78.50 103 LYS A N 1
ATOM 844 C CA . LYS A 1 103 ? -15.453 -2.514 16.375 1.00 78.50 103 LYS A CA 1
ATOM 845 C C . LYS A 1 103 ? -14.953 -3.341 15.189 1.00 78.50 103 LYS A C 1
ATOM 847 O O . LYS A 1 103 ? -15.752 -3.742 14.355 1.00 78.50 103 LYS A O 1
ATOM 852 N N . VAL A 1 104 ? -13.657 -3.651 15.125 1.00 79.44 104 VAL A N 1
ATOM 853 C CA . VAL A 1 104 ? -13.088 -4.589 14.140 1.00 79.44 104 VAL A CA 1
ATOM 854 C C . VAL A 1 104 ? -13.743 -5.963 14.244 1.00 79.44 104 VAL A C 1
ATOM 856 O O . VAL A 1 104 ? -14.073 -6.555 13.219 1.00 79.44 104 VAL A O 1
ATOM 859 N N . GLY A 1 105 ? -13.955 -6.464 15.464 1.00 73.81 105 GLY A N 1
ATOM 860 C CA . GLY A 1 105 ? -14.643 -7.737 15.660 1.00 73.81 105 GLY A CA 1
ATOM 861 C C . GLY A 1 105 ? -16.114 -7.679 15.265 1.00 73.81 105 GLY A C 1
ATOM 862 O O . GLY A 1 105 ? -16.603 -8.610 14.635 1.00 73.81 105 GLY A O 1
ATOM 863 N N . GLU A 1 106 ? -16.797 -6.580 15.586 1.00 79.50 106 GLU A N 1
ATOM 864 C CA . GLU A 1 106 ? -18.216 -6.401 15.259 1.00 79.50 106 GLU A CA 1
ATOM 865 C C . GLU A 1 106 ? -18.445 -6.212 13.741 1.00 79.50 106 GLU A C 1
ATOM 867 O O . GLU A 1 106 ? -19.438 -6.682 13.190 1.00 79.50 106 GLU A O 1
ATOM 872 N N . GLN A 1 107 ? -17.504 -5.570 13.040 1.00 77.44 107 GLN A N 1
ATOM 873 C CA . GLN A 1 107 ? -17.583 -5.239 11.609 1.00 77.44 107 GLN A CA 1
ATOM 874 C C . GLN A 1 107 ? -16.785 -6.203 10.711 1.00 77.44 107 GLN A C 1
ATOM 876 O O . GLN A 1 107 ? -16.519 -5.884 9.550 1.00 77.44 107 GLN A O 1
ATOM 881 N N . GLY A 1 108 ? -16.393 -7.380 11.213 1.00 75.81 108 GLY A N 1
ATOM 882 C CA . GLY A 1 108 ? -15.416 -8.264 10.561 1.00 75.81 108 GLY A CA 1
ATOM 883 C C . GLY A 1 108 ? -15.695 -8.560 9.079 1.00 75.81 108 GLY A C 1
ATOM 884 O O . GLY A 1 108 ? -14.793 -8.449 8.251 1.00 75.81 108 GLY A O 1
ATOM 885 N N . PHE A 1 109 ? -16.946 -8.856 8.706 1.00 75.44 109 PHE A N 1
ATOM 886 C CA . PHE A 1 109 ? -17.321 -9.107 7.304 1.00 75.44 109 PHE A CA 1
ATOM 887 C C . PHE A 1 109 ? -17.152 -7.872 6.403 1.00 75.44 109 PHE A C 1
ATOM 889 O O . PHE A 1 109 ? -16.602 -7.956 5.300 1.00 75.44 109 PHE A O 1
ATOM 896 N N . HIS A 1 110 ? -17.602 -6.705 6.867 1.00 80.56 110 HIS A N 1
ATOM 897 C CA . HIS A 1 110 ? -17.472 -5.463 6.110 1.00 80.56 110 HIS A CA 1
ATOM 898 C C . HIS A 1 110 ? -16.013 -5.017 6.002 1.00 80.56 110 HIS A C 1
ATOM 900 O O . HIS A 1 110 ? -15.599 -4.510 4.961 1.00 80.56 110 HIS A O 1
ATOM 906 N N . LEU A 1 111 ? -15.221 -5.268 7.043 1.00 82.00 111 LEU A N 1
ATOM 907 C CA . LEU A 1 111 ? -13.790 -5.005 7.046 1.00 82.00 111 LEU A CA 1
ATOM 908 C C . LEU A 1 111 ? -13.054 -5.892 6.038 1.00 82.00 111 LEU A C 1
ATOM 910 O O . LEU A 1 111 ? -12.248 -5.390 5.259 1.00 82.00 111 LEU A O 1
ATOM 914 N N . LEU A 1 112 ? -13.381 -7.188 5.988 1.00 83.62 112 LEU A N 1
ATOM 915 C CA . LEU A 1 112 ? -12.858 -8.097 4.966 1.00 83.62 112 LEU A CA 1
ATOM 916 C C . LEU A 1 112 ? -13.224 -7.625 3.556 1.00 83.62 112 LEU A C 1
ATOM 918 O O . LEU A 1 112 ? -12.373 -7.637 2.672 1.00 83.62 112 LEU A O 1
ATOM 922 N N . SER A 1 113 ? -14.459 -7.162 3.355 1.00 85.25 113 SER A N 1
ATOM 923 C CA . SER A 1 113 ? -14.909 -6.628 2.063 1.00 85.25 113 SER A CA 1
ATOM 924 C C . SER A 1 113 ? -14.132 -5.368 1.661 1.00 85.25 113 SER A C 1
ATOM 926 O O . SER A 1 113 ? -13.691 -5.259 0.518 1.00 85.25 113 SER A O 1
ATOM 928 N N . LEU A 1 114 ? -13.899 -4.444 2.603 1.00 87.75 114 LEU A N 1
ATOM 929 C CA . LEU A 1 114 ? -13.067 -3.257 2.384 1.00 87.75 114 LEU A CA 1
ATOM 930 C C . LEU A 1 114 ? -11.636 -3.647 1.986 1.00 87.75 114 LEU A C 1
ATOM 932 O O . LEU A 1 114 ? -11.116 -3.148 0.989 1.00 87.75 114 LEU A O 1
ATOM 936 N N . MET A 1 115 ? -11.019 -4.569 2.728 1.00 89.06 115 MET A N 1
ATOM 937 C CA . MET A 1 115 ? -9.663 -5.046 2.444 1.00 89.06 115 MET A CA 1
ATOM 938 C C . MET A 1 115 ? -9.570 -5.704 1.066 1.00 89.06 115 MET A C 1
ATOM 940 O O . MET A 1 115 ? -8.629 -5.434 0.326 1.00 89.06 115 MET A O 1
ATOM 944 N N . GLN A 1 116 ? -10.543 -6.542 0.699 1.00 86.19 116 GLN A N 1
ATOM 945 C CA . GLN A 1 116 ? -10.605 -7.167 -0.625 1.00 86.19 116 GLN A CA 1
ATOM 946 C C . GLN A 1 116 ? -10.732 -6.118 -1.736 1.00 86.19 116 GLN A C 1
ATOM 948 O O . GLN A 1 116 ? -10.030 -6.213 -2.740 1.00 86.19 116 GLN A O 1
ATOM 953 N N . GLY A 1 117 ? -11.548 -5.079 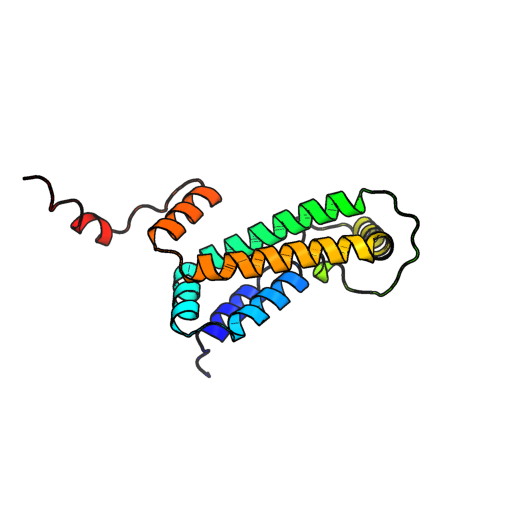-1.535 1.00 87.56 117 GLY A N 1
ATOM 954 C CA . GLY A 1 117 ? -11.649 -3.956 -2.469 1.00 87.56 117 GLY A CA 1
ATOM 955 C C . GLY A 1 117 ? -10.315 -3.231 -2.665 1.00 87.56 117 GLY A C 1
ATOM 956 O O . GLY A 1 117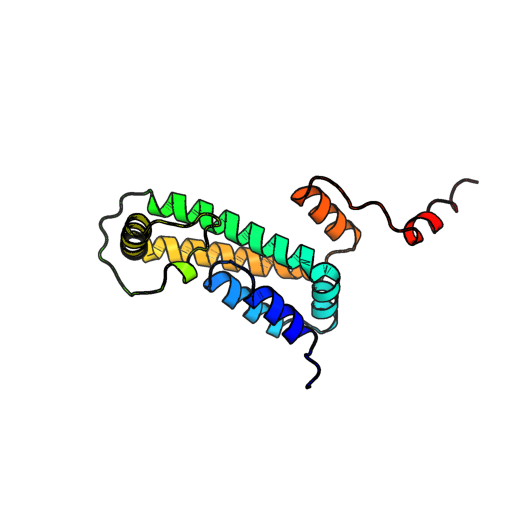 ? -9.903 -2.989 -3.798 1.00 87.56 117 GLY A O 1
ATOM 957 N N . MET A 1 118 ? -9.597 -2.948 -1.574 1.00 89.44 118 MET A N 1
ATOM 958 C CA . MET A 1 118 ? -8.285 -2.292 -1.632 1.00 89.44 118 MET A CA 1
ATOM 959 C C . MET A 1 118 ? -7.207 -3.175 -2.273 1.00 89.44 118 MET A C 1
ATOM 961 O O . MET A 1 118 ? -6.405 -2.678 -3.061 1.00 89.44 118 MET A O 1
ATOM 965 N N . ARG A 1 119 ? -7.207 -4.484 -1.989 1.00 90.00 119 ARG A N 1
ATOM 966 C CA . ARG A 1 119 ? -6.324 -5.458 -2.655 1.00 90.00 119 ARG A CA 1
ATOM 967 C C . ARG A 1 119 ? -6.603 -5.519 -4.152 1.00 90.00 119 ARG A C 1
ATOM 969 O O . ARG A 1 119 ? -5.672 -5.425 -4.945 1.00 90.00 119 ARG A O 1
ATOM 976 N N . GLY A 1 120 ? -7.876 -5.608 -4.537 1.00 86.94 120 GLY A N 1
ATOM 977 C CA . GLY A 1 120 ? -8.292 -5.587 -5.937 1.00 86.94 120 GLY A CA 1
ATOM 978 C C . GLY A 1 120 ? -7.835 -4.316 -6.650 1.00 86.94 120 GLY A C 1
ATOM 979 O O . GLY A 1 120 ? -7.238 -4.396 -7.720 1.00 86.94 120 GLY A O 1
ATOM 980 N N . LEU A 1 121 ? -8.029 -3.149 -6.027 1.00 88.25 121 LEU A N 1
ATOM 981 C CA . LEU A 1 121 ? -7.560 -1.874 -6.568 1.00 88.25 121 LEU A CA 1
ATOM 982 C C . LEU A 1 121 ? -6.039 -1.862 -6.768 1.00 88.25 121 LEU A C 1
ATOM 984 O O . LEU A 1 121 ? -5.579 -1.493 -7.849 1.00 88.25 121 LEU A O 1
ATOM 988 N N . LEU A 1 122 ? -5.269 -2.292 -5.762 1.00 89.81 122 LEU A N 1
ATOM 989 C CA . LEU A 1 122 ? -3.812 -2.390 -5.854 1.00 89.81 122 LEU A CA 1
ATOM 990 C C . LEU A 1 122 ? -3.397 -3.285 -7.025 1.00 89.81 122 LEU A C 1
ATOM 992 O O . LEU A 1 122 ? -2.626 -2.847 -7.867 1.00 89.81 122 LEU A O 1
ATOM 996 N N . VAL A 1 123 ? -3.927 -4.508 -7.114 1.00 86.31 123 VAL A N 1
ATOM 997 C CA . VAL A 1 123 ? -3.571 -5.467 -8.175 1.00 86.31 123 VAL A CA 1
ATOM 998 C C . VAL A 1 123 ? -3.880 -4.914 -9.569 1.00 86.31 123 VAL A C 1
ATOM 1000 O O . VAL A 1 123 ? -3.073 -5.073 -10.484 1.00 86.31 123 VAL A O 1
ATOM 1003 N N . LEU A 1 124 ? -5.013 -4.226 -9.736 1.00 84.88 124 LEU A N 1
ATOM 1004 C CA . LEU A 1 124 ? -5.402 -3.639 -11.021 1.00 84.88 124 LEU A CA 1
ATOM 1005 C C . LEU A 1 124 ? -4.518 -2.456 -11.428 1.00 84.88 124 LEU A C 1
ATOM 1007 O O . LEU A 1 124 ? -4.262 -2.257 -12.611 1.00 84.88 124 LEU A O 1
ATOM 1011 N N . THR A 1 125 ? -4.044 -1.666 -10.465 1.00 85.94 125 THR A N 1
ATOM 1012 C CA . THR A 1 125 ? -3.352 -0.399 -10.756 1.00 85.94 125 THR A CA 1
ATOM 1013 C C . THR A 1 125 ? -1.831 -0.473 -10.599 1.00 85.94 125 THR A C 1
ATOM 1015 O O . THR A 1 125 ? -1.113 0.352 -11.164 1.00 85.94 125 THR A O 1
ATOM 1018 N N . ILE A 1 126 ? -1.297 -1.493 -9.921 1.00 85.88 126 ILE A N 1
ATOM 1019 C CA . ILE A 1 126 ? 0.151 -1.682 -9.767 1.00 85.88 126 ILE A CA 1
ATOM 1020 C C . ILE A 1 126 ? 0.830 -2.004 -11.102 1.00 85.88 126 ILE A C 1
ATOM 1022 O O . ILE A 1 126 ? 1.936 -1.526 -11.354 1.00 85.88 126 ILE A O 1
ATOM 1026 N N . ASP A 1 127 ? 0.173 -2.759 -11.988 1.00 82.88 127 ASP A N 1
ATOM 1027 C CA . ASP A 1 127 ? 0.711 -3.048 -13.320 1.00 82.88 127 ASP A CA 1
ATOM 1028 C C . ASP A 1 127 ? 0.778 -1.781 -14.180 1.00 82.88 127 ASP A C 1
ATOM 1030 O O . ASP A 1 127 ? 1.777 -1.523 -14.855 1.00 82.88 127 ASP A O 1
ATOM 1034 N N . GLU A 1 128 ? -0.242 -0.926 -14.082 1.00 80.62 128 GLU A N 1
ATOM 1035 C CA . GLU A 1 128 ? -0.244 0.379 -14.736 1.00 80.62 128 GLU A CA 1
ATOM 1036 C C . GLU A 1 128 ? 0.892 1.275 -14.245 1.00 80.62 128 GLU A C 1
ATOM 1038 O O . GLU A 1 128 ? 1.505 1.972 -15.055 1.00 80.62 128 GLU A O 1
ATOM 1043 N N . PHE A 1 129 ? 1.203 1.239 -12.945 1.00 81.38 129 PHE A N 1
ATOM 1044 C CA . PHE A 1 129 ? 2.358 1.943 -12.391 1.00 81.38 129 PHE A CA 1
ATOM 1045 C C . PHE A 1 129 ? 3.669 1.372 -12.948 1.00 81.38 129 PHE A C 1
ATOM 1047 O O . PHE A 1 129 ? 4.539 2.117 -13.400 1.00 81.38 129 PHE A O 1
ATOM 1054 N N . CYS A 1 130 ? 3.803 0.042 -12.980 1.00 80.88 130 CYS A N 1
ATOM 1055 C CA . CYS A 1 130 ? 4.990 -0.637 -13.503 1.00 80.88 130 CYS A CA 1
ATOM 1056 C C . CYS A 1 130 ? 5.262 -0.313 -14.974 1.00 80.88 130 CYS A C 1
ATOM 1058 O O . CYS A 1 130 ? 6.423 -0.259 -15.379 1.00 80.88 130 CYS A O 1
ATOM 1060 N N . ASN A 1 131 ? 4.208 -0.095 -15.760 1.00 79.56 131 ASN A N 1
ATOM 1061 C CA . ASN A 1 131 ? 4.284 0.229 -17.183 1.00 79.56 131 ASN A CA 1
ATOM 1062 C C . ASN A 1 131 ? 4.146 1.735 -17.468 1.00 79.56 131 ASN A C 1
ATOM 1064 O O . ASN A 1 131 ? 4.113 2.143 -18.630 1.00 79.56 131 ASN A O 1
ATOM 1068 N N . ALA A 1 132 ? 4.054 2.575 -16.433 1.00 79.88 132 ALA A N 1
ATOM 1069 C CA . ALA A 1 132 ? 3.853 4.005 -16.597 1.00 79.88 132 ALA A CA 1
ATOM 1070 C C . ALA A 1 132 ? 5.025 4.637 -17.360 1.00 79.88 132 ALA A C 1
ATOM 1072 O O . ALA A 1 132 ? 6.199 4.469 -17.011 1.00 79.88 132 ALA A O 1
ATOM 1073 N N . SER A 1 133 ? 4.694 5.406 -18.400 1.00 75.56 133 SER A N 1
ATOM 1074 C CA . SER A 1 133 ? 5.674 6.237 -19.093 1.00 75.56 133 SER A CA 1
ATOM 1075 C C . SER A 1 133 ? 6.212 7.320 -18.145 1.00 75.56 133 SER A C 1
ATOM 1077 O O . SER A 1 133 ? 5.519 7.707 -17.197 1.00 75.56 133 SER A O 1
ATOM 1079 N N . PRO A 1 134 ? 7.409 7.880 -18.406 1.00 75.69 134 PRO A N 1
ATOM 1080 C CA . PRO A 1 134 ? 7.933 9.002 -17.625 1.00 75.69 134 PRO A CA 1
ATOM 1081 C C . PRO A 1 134 ? 6.930 10.156 -17.492 1.00 75.69 134 PRO A C 1
ATOM 1083 O O . PRO A 1 134 ? 6.745 10.690 -16.407 1.00 75.69 134 PRO A O 1
ATOM 1086 N N . THR A 1 135 ? 6.200 10.464 -18.568 1.00 74.62 135 THR A N 1
ATOM 1087 C CA . THR A 1 135 ? 5.142 11.481 -18.574 1.00 74.62 135 THR A CA 1
ATOM 1088 C C . THR A 1 135 ? 4.011 11.151 -17.603 1.00 74.62 135 THR A C 1
ATOM 1090 O O . THR A 1 135 ? 3.547 12.033 -16.891 1.00 74.62 135 THR A O 1
ATOM 1093 N N . ARG A 1 136 ? 3.572 9.887 -17.536 1.00 75.88 136 ARG A N 1
ATOM 1094 C CA . ARG A 1 136 ? 2.505 9.467 -16.616 1.00 75.88 136 ARG A CA 1
ATOM 1095 C C . ARG A 1 136 ? 2.955 9.563 -15.156 1.00 75.88 136 ARG A C 1
ATOM 1097 O O . ARG A 1 136 ? 2.175 9.995 -14.313 1.00 75.88 136 ARG A O 1
ATOM 1104 N N . ILE A 1 137 ? 4.215 9.231 -14.875 1.00 77.31 137 ILE A N 1
ATOM 1105 C CA . ILE A 1 137 ? 4.819 9.413 -13.548 1.00 77.31 137 ILE A CA 1
ATOM 1106 C C . ILE A 1 137 ? 4.917 10.899 -13.181 1.00 77.31 137 ILE A C 1
ATOM 1108 O O . ILE A 1 137 ? 4.587 11.280 -12.062 1.00 77.31 137 ILE A O 1
ATOM 1112 N N . ASP A 1 138 ? 5.324 11.756 -14.115 1.00 73.38 138 ASP A N 1
ATOM 1113 C CA . ASP A 1 138 ? 5.419 13.197 -13.870 1.00 73.38 138 ASP A CA 1
ATOM 1114 C C . ASP A 1 138 ? 4.037 13.836 -13.648 1.00 73.38 138 ASP A C 1
ATOM 1116 O O . ASP A 1 138 ? 3.885 14.689 -12.774 1.00 73.38 138 ASP A O 1
ATOM 1120 N N . ILE A 1 139 ? 3.001 13.366 -14.350 1.00 74.06 139 ILE A N 1
ATOM 1121 C CA . ILE A 1 139 ? 1.606 13.736 -14.067 1.00 74.06 139 ILE A CA 1
ATOM 1122 C C . ILE A 1 139 ? 1.189 13.268 -12.670 1.00 74.06 139 ILE A C 1
ATOM 1124 O O . ILE A 1 139 ? 0.574 14.033 -11.936 1.00 74.06 139 ILE A O 1
ATOM 1128 N N . HIS A 1 140 ? 1.538 12.045 -12.265 1.00 73.94 140 HIS A N 1
ATOM 1129 C CA . HIS A 1 140 ? 1.228 11.571 -10.915 1.00 73.94 140 HIS A CA 1
ATOM 1130 C C . HIS A 1 140 ? 1.876 12.462 -9.845 1.00 73.94 140 HIS A C 1
ATOM 1132 O O . HIS A 1 140 ? 1.195 12.900 -8.924 1.00 73.94 140 HIS A O 1
ATOM 1138 N N . LYS A 1 141 ? 3.151 12.833 -10.012 1.00 74.62 141 LYS A N 1
ATOM 1139 C CA . LYS A 1 141 ? 3.826 13.784 -9.111 1.00 74.62 141 LYS A CA 1
ATOM 1140 C C . LYS A 1 141 ? 3.127 15.143 -9.070 1.00 74.62 141 LYS A C 1
ATOM 1142 O O . LYS A 1 141 ? 2.982 15.710 -7.992 1.00 74.62 141 LYS A O 1
ATOM 1147 N N . LEU A 1 142 ? 2.671 15.656 -10.219 1.00 73.94 142 LEU A N 1
ATOM 1148 C CA . LEU A 1 142 ? 1.880 16.892 -10.278 1.00 73.94 142 LEU A CA 1
ATOM 1149 C C . LEU A 1 142 ? 0.593 16.786 -9.465 1.00 73.94 142 LEU A C 1
ATOM 1151 O O . LEU A 1 142 ? 0.275 17.709 -8.721 1.00 73.94 142 LEU A O 1
ATOM 1155 N N . LEU A 1 143 ? -0.136 15.681 -9.613 1.00 73.50 143 LEU A N 1
ATOM 1156 C CA . LEU A 1 143 ? -1.402 15.465 -8.917 1.00 73.50 143 LEU A CA 1
ATOM 1157 C C . LEU A 1 143 ? -1.205 15.308 -7.404 1.00 73.50 143 LEU A C 1
ATOM 1159 O O . LEU A 1 143 ? -2.030 15.799 -6.642 1.00 73.50 143 LEU A O 1
ATOM 1163 N N . MET A 1 144 ? -0.108 14.677 -6.977 1.00 71.44 144 MET A N 1
ATOM 1164 C CA . MET A 1 144 ? 0.179 14.439 -5.560 1.00 71.44 144 MET A CA 1
ATOM 1165 C C . MET A 1 144 ? 0.795 15.653 -4.846 1.00 71.44 144 MET A C 1
ATOM 1167 O O . MET A 1 144 ? 0.462 15.908 -3.693 1.00 71.44 144 MET A O 1
ATOM 1171 N N . HIS A 1 145 ? 1.662 16.425 -5.514 1.00 69.31 145 HIS A N 1
ATOM 1172 C CA . HIS A 1 145 ? 2.460 17.492 -4.876 1.00 69.31 145 HIS A CA 1
ATOM 1173 C C . HIS A 1 145 ? 2.169 18.907 -5.384 1.00 69.31 145 HIS A C 1
ATOM 1175 O O . HIS A 1 145 ? 2.738 19.881 -4.890 1.00 69.31 145 HIS A O 1
ATOM 1181 N N . GLY A 1 146 ? 1.329 19.058 -6.409 1.00 56.84 146 GLY A N 1
ATOM 1182 C CA . GLY A 1 146 ? 0.974 20.354 -6.994 1.00 56.84 146 GLY A CA 1
ATOM 1183 C C . GLY A 1 146 ? 2.115 21.096 -7.711 1.00 56.84 146 GLY A C 1
ATOM 1184 O O . GLY A 1 146 ? 1.879 22.182 -8.243 1.00 56.84 146 GLY A O 1
ATOM 1185 N N . LYS A 1 147 ? 3.348 20.562 -7.745 1.00 50.88 147 LYS A N 1
ATOM 1186 C CA . LYS A 1 147 ? 4.512 21.145 -8.442 1.00 50.88 147 LYS A CA 1
ATOM 1187 C C . LYS A 1 147 ? 5.438 20.049 -8.979 1.00 50.88 147 LYS A C 1
ATOM 1189 O O . LYS A 1 147 ? 5.769 19.112 -8.263 1.00 50.88 147 LYS A O 1
ATOM 1194 N N . LEU A 1 148 ? 5.897 20.197 -10.224 1.00 53.47 148 LEU A N 1
ATOM 1195 C CA . LEU A 1 148 ? 7.043 19.438 -10.734 1.00 53.47 148 LEU A CA 1
ATOM 1196 C C . LEU A 1 148 ? 8.323 20.055 -10.185 1.00 53.47 148 LEU A C 1
ATOM 1198 O O . LEU A 1 148 ? 8.534 21.265 -10.323 1.00 53.47 148 LEU A O 1
ATOM 1202 N N . ASP A 1 149 ? 9.208 19.224 -9.642 1.00 54.53 149 ASP A N 1
ATOM 1203 C CA . ASP A 1 149 ? 10.600 19.621 -9.483 1.00 54.53 149 ASP A CA 1
ATOM 1204 C C . ASP A 1 149 ? 11.149 20.097 -10.833 1.00 54.53 149 ASP A C 1
ATOM 1206 O O . ASP A 1 149 ? 10.901 19.500 -11.887 1.00 54.53 149 ASP A O 1
ATOM 1210 N N . LYS A 1 150 ? 11.853 21.234 -10.804 1.00 48.31 150 LYS A N 1
ATOM 1211 C CA . LYS A 1 150 ? 12.309 21.942 -12.005 1.00 48.31 150 LYS A CA 1
ATOM 1212 C C . LYS A 1 150 ? 13.058 20.985 -12.948 1.00 48.31 150 LYS A C 1
ATOM 1214 O O . LYS A 1 150 ? 13.907 20.219 -12.488 1.00 48.31 150 LYS A O 1
ATOM 1219 N N . PRO A 1 151 ? 12.819 21.066 -14.271 1.00 44.97 151 PRO A N 1
ATOM 1220 C CA . PRO A 1 151 ? 13.430 20.159 -15.233 1.00 44.97 151 PRO A CA 1
ATOM 1221 C C . PRO A 1 151 ? 14.957 20.229 -15.148 1.00 44.97 151 PRO A C 1
ATOM 1223 O O . PRO A 1 151 ? 15.562 21.297 -15.286 1.00 44.97 151 PRO A O 1
ATOM 1226 N N . THR A 1 152 ? 15.589 19.073 -14.947 1.00 43.66 152 THR A N 1
ATOM 1227 C CA . THR A 1 152 ? 17.043 18.938 -15.028 1.00 43.66 152 THR A CA 1
ATOM 1228 C C . THR A 1 152 ? 17.522 19.203 -16.464 1.00 43.66 152 THR A C 1
ATOM 1230 O O . THR A 1 152 ? 16.805 18.954 -17.438 1.00 43.66 152 THR A O 1
ATOM 1233 N N . PRO A 1 153 ? 18.750 19.724 -16.645 1.00 46.94 153 PRO A N 1
ATOM 1234 C CA . PRO A 1 153 ? 19.206 20.334 -17.900 1.00 46.94 153 PRO A CA 1
ATOM 1235 C C . PRO A 1 153 ? 19.247 19.411 -19.132 1.00 46.94 153 PRO A C 1
ATOM 1237 O O . PRO A 1 153 ? 19.428 19.904 -20.246 1.00 46.94 153 PRO A O 1
ATOM 1240 N N . LYS A 1 154 ? 19.035 18.095 -18.988 1.00 47.16 154 LYS A N 1
ATOM 1241 C CA . LYS A 1 154 ? 18.992 17.161 -20.125 1.00 47.16 154 LYS A CA 1
ATOM 1242 C C . LYS A 1 154 ? 17.704 17.271 -20.955 1.00 47.16 154 LYS A C 1
ATOM 1244 O O . LYS A 1 154 ? 17.752 16.995 -22.151 1.00 47.16 154 LYS A O 1
ATOM 1249 N N . THR A 1 155 ? 16.599 17.762 -20.390 1.00 45.84 155 THR A N 1
ATOM 1250 C CA . THR A 1 155 ? 15.314 17.894 -21.109 1.00 45.84 155 THR A CA 1
ATOM 1251 C C . THR A 1 155 ? 15.262 19.130 -22.020 1.00 45.84 155 THR A C 1
ATOM 1253 O O . THR A 1 155 ? 14.495 19.170 -22.977 1.00 45.84 155 THR A O 1
ATOM 1256 N N . LYS A 1 156 ? 16.136 20.127 -21.804 1.00 43.66 156 LYS A N 1
ATOM 1257 C CA . LYS A 1 156 ? 16.192 21.350 -22.632 1.00 43.66 156 LYS A CA 1
ATOM 1258 C C . LYS A 1 156 ? 16.767 21.137 -24.037 1.00 43.66 156 LYS A C 1
ATOM 1260 O O . LYS A 1 156 ? 16.579 21.999 -24.892 1.00 43.66 156 LYS A O 1
ATOM 1265 N N . ARG A 1 157 ? 17.480 20.033 -24.298 1.00 40.91 157 ARG A N 1
ATOM 1266 C CA . ARG A 1 157 ? 18.118 19.803 -25.610 1.00 40.91 157 ARG A CA 1
ATOM 1267 C C . ARG A 1 157 ? 17.153 19.342 -26.702 1.00 40.91 157 ARG A C 1
ATOM 1269 O O . ARG A 1 157 ? 17.474 19.535 -27.868 1.00 40.91 157 ARG A O 1
ATOM 1276 N N . VAL A 1 158 ? 15.998 18.776 -26.350 1.00 46.44 158 VAL A N 1
ATOM 1277 C CA . VAL A 1 158 ? 15.043 18.260 -27.348 1.00 46.44 158 VAL A CA 1
ATOM 1278 C C . VAL A 1 158 ? 14.143 19.377 -27.892 1.00 46.44 158 VAL A C 1
ATOM 1280 O O . VAL A 1 158 ? 13.914 19.447 -29.090 1.00 46.44 158 VAL A O 1
ATOM 1283 N N . LEU A 1 159 ? 13.751 20.341 -27.054 1.00 44.50 159 LEU A N 1
ATOM 1284 C CA . LEU A 1 159 ? 12.809 21.411 -27.427 1.00 44.50 159 LEU A CA 1
ATOM 1285 C C . LEU A 1 159 ? 13.394 22.533 -28.305 1.00 44.50 159 LEU A C 1
ATOM 1287 O O . LEU A 1 159 ? 12.656 23.403 -28.747 1.00 44.50 159 LEU A O 1
ATOM 1291 N N . LYS A 1 160 ? 14.709 22.551 -28.562 1.00 43.97 160 LYS A N 1
ATOM 1292 C CA . LYS A 1 160 ? 15.349 23.582 -29.405 1.00 43.97 160 LYS A CA 1
ATOM 1293 C C . LYS A 1 160 ? 15.546 23.175 -30.869 1.00 43.97 160 LYS A C 1
ATOM 1295 O O . LYS A 1 160 ? 16.119 23.958 -31.618 1.00 43.97 160 LYS A O 1
ATOM 1300 N N . LYS A 1 161 ? 15.127 21.973 -31.283 1.00 44.34 161 LYS A N 1
ATOM 1301 C CA . LYS A 1 161 ? 15.356 21.480 -32.654 1.00 44.34 161 LYS A CA 1
ATOM 1302 C C . LYS A 1 161 ? 14.168 21.601 -33.613 1.00 44.34 161 LYS A C 1
ATOM 1304 O O . LYS A 1 161 ? 14.343 21.275 -34.780 1.00 44.34 161 LYS A O 1
ATOM 1309 N N . GLU A 1 162 ? 13.021 22.118 -33.178 1.00 44.06 162 GLU A N 1
ATOM 1310 C CA . GLU A 1 162 ? 11.818 22.209 -34.024 1.00 44.06 162 GLU A CA 1
ATOM 1311 C C . GLU A 1 162 ? 11.224 23.619 -34.095 1.00 44.06 162 GLU A C 1
ATOM 1313 O O . GLU A 1 162 ? 10.026 23.815 -33.935 1.00 44.06 162 GLU A O 1
ATOM 1318 N N . VAL A 1 163 ? 12.059 24.620 -34.372 1.00 42.66 163 VAL A N 1
ATOM 1319 C CA . VAL A 1 163 ? 11.564 25.867 -34.969 1.00 42.66 163 VAL A CA 1
ATOM 1320 C C . VAL A 1 163 ? 12.488 26.194 -36.135 1.00 42.66 163 VAL A C 1
ATOM 1322 O O . VAL A 1 163 ? 13.625 26.622 -35.933 1.00 42.66 163 VAL A O 1
ATOM 1325 N N . LYS A 1 164 ? 12.021 25.855 -37.337 1.00 36.66 164 LYS A N 1
ATOM 1326 C CA . LYS A 1 164 ? 12.570 26.302 -38.617 1.00 36.66 164 LYS A CA 1
ATOM 1327 C C . LYS A 1 164 ? 11.778 27.519 -39.065 1.00 36.66 164 LYS A C 1
ATOM 1329 O O . LYS A 1 164 ? 10.543 27.480 -38.873 1.00 36.66 164 LYS A O 1
#

Secondary structure (DSSP, 8-state):
-PPPPHHHHHHHHHHTS---HHHHHHHHHHHTT--HHHHHHHHHTHHHHHHHHHHHHHHHHHHHHHHHTS---PPP-----GGGT---SSPPPHHHHHHHHHHHHHTHHHHHHHHHHHHHHHHHHHHHHHT--HHHHHHHHHHHHSSPPPPPTTGGGTTTS---

Sequence (164 aa):
MTKLTVGERIAESISNLNIAGYLQEETLACLKYFTLPKLKNIEKNLTCFCEYLVFLNQQNTENFLKLIERDSKLPYSHPRDLAYFFAPEKKISIKQKKSYLQKVGEQGFHLLSLMQGMRGLLVLTIDEFCNASPTRIDIHKLLMHGKLDKPTPKTKRVLKKEVK

Radius of gyration: 19.78 Å; chains: 1; bounding box: 52×39×63 Å